Protein AF-A0A971RP62-F1 (afdb_monomer_lite)

Secondary structure (DSSP, 8-state):
--------------PPPTT---SS---EEEEEEEEEEEETTEEEEEEEEEETTS-TT--EEEEEEE----

Structure (mmCIF, N/CA/C/O backbone):
data_AF-A0A971RP62-F1
#
_entry.id   AF-A0A971RP62-F1
#
loop_
_atom_site.group_PDB
_atom_site.id
_atom_site.type_symbol
_atom_site.label_atom_id
_atom_site.label_alt_id
_atom_site.label_comp_id
_atom_site.label_asym_id
_atom_site.label_entity_id
_atom_site.label_seq_id
_atom_site.pdbx_PDB_ins_code
_atom_site.Cartn_x
_atom_site.Cartn_y
_atom_site.Cartn_z
_atom_site.occupancy
_atom_site.B_iso_or_equiv
_atom_site.auth_seq_id
_atom_site.auth_comp_id
_atom_site.auth_asym_id
_atom_site.auth_atom_id
_atom_site.pdbx_PDB_model_num
ATOM 1 N N . MET A 1 1 ? -30.655 -15.890 -2.182 1.00 36.56 1 MET A N 1
ATOM 2 C CA . MET A 1 1 ? -29.329 -16.414 -2.581 1.00 36.56 1 MET A CA 1
ATOM 3 C C . MET A 1 1 ? -28.447 -15.232 -2.993 1.00 36.56 1 MET A C 1
ATOM 5 O O . MET A 1 1 ? -28.558 -14.762 -4.116 1.00 36.56 1 MET A O 1
ATOM 9 N N . LYS A 1 2 ? -27.675 -14.645 -2.065 1.00 35.09 2 LYS A N 1
ATOM 10 C CA . LYS A 1 2 ? -26.809 -13.481 -2.350 1.00 35.09 2 LYS A CA 1
ATOM 11 C C . LYS A 1 2 ? -25.421 -13.999 -2.736 1.00 35.09 2 LYS A C 1
ATOM 13 O O . LYS A 1 2 ? -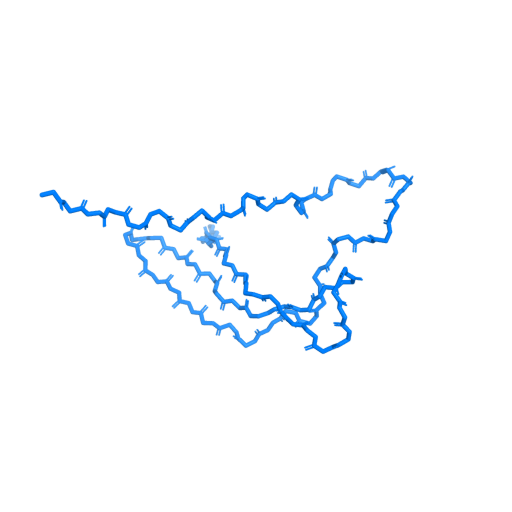24.778 -14.648 -1.916 1.00 35.09 2 LYS A O 1
ATOM 18 N N . ARG A 1 3 ? -24.985 -13.763 -3.977 1.00 33.31 3 ARG A N 1
ATOM 19 C CA . ARG A 1 3 ? -23.633 -14.118 -4.431 1.00 33.31 3 ARG A CA 1
ATOM 20 C C . ARG A 1 3 ? -22.652 -13.157 -3.762 1.00 33.31 3 ARG A C 1
ATOM 22 O O . ARG A 1 3 ? -22.625 -11.977 -4.094 1.00 33.31 3 ARG A O 1
ATOM 29 N N . LYS A 1 4 ? -21.895 -13.648 -2.782 1.00 34.25 4 LYS A N 1
ATOM 30 C CA . LYS A 1 4 ? -20.712 -12.947 -2.283 1.00 34.25 4 LYS A CA 1
ATOM 31 C C . LYS A 1 4 ? -19.650 -13.080 -3.372 1.00 34.25 4 LYS A C 1
ATOM 33 O O . LYS A 1 4 ? -19.182 -14.185 -3.628 1.00 34.25 4 LYS A O 1
ATOM 38 N N . HIS A 1 5 ? -19.341 -11.982 -4.053 1.00 32.09 5 HIS A N 1
ATOM 39 C CA . HIS A 1 5 ? -18.166 -11.905 -4.910 1.00 32.09 5 HIS A CA 1
ATOM 40 C C . HIS A 1 5 ? -16.940 -11.958 -3.998 1.00 32.09 5 HIS A C 1
ATOM 42 O O . HIS A 1 5 ? -16.556 -10.951 -3.411 1.00 32.09 5 HIS A O 1
ATOM 48 N N . TYR A 1 6 ? -16.379 -13.153 -3.820 1.00 30.64 6 TYR A N 1
ATOM 49 C CA . TYR A 1 6 ? -15.016 -13.295 -3.332 1.00 30.64 6 TYR A CA 1
ATOM 50 C C . TYR A 1 6 ? -14.109 -12.771 -4.443 1.00 30.64 6 TYR A C 1
ATOM 52 O O . TYR A 1 6 ? -13.987 -13.381 -5.502 1.00 30.64 6 TYR A O 1
ATOM 60 N N . VAL A 1 7 ? -13.552 -11.582 -4.236 1.00 35.47 7 VAL A N 1
ATOM 61 C CA . VAL A 1 7 ? -12.355 -11.165 -4.957 1.00 35.47 7 VAL A CA 1
ATOM 62 C C . VAL A 1 7 ? -11.229 -11.923 -4.274 1.00 35.47 7 VAL A C 1
ATOM 64 O O . VAL A 1 7 ? -10.896 -11.620 -3.128 1.00 35.47 7 VAL A O 1
ATOM 67 N N . ASP A 1 8 ? -10.717 -12.961 -4.932 1.00 27.67 8 ASP A N 1
ATOM 68 C CA . ASP A 1 8 ? -9.506 -13.648 -4.500 1.00 27.67 8 ASP A CA 1
ATOM 69 C C . ASP A 1 8 ? -8.363 -12.626 -4.506 1.00 27.67 8 ASP A C 1
ATOM 71 O O . ASP A 1 8 ? -7.739 -12.348 -5.532 1.00 27.67 8 ASP A O 1
ATOM 75 N N . PHE A 1 9 ? -8.111 -12.016 -3.349 1.00 33.84 9 PHE A N 1
ATOM 76 C CA . PHE A 1 9 ? -6.864 -11.319 -3.088 1.00 33.84 9 PHE A CA 1
ATOM 77 C C . PHE A 1 9 ? -5.769 -12.382 -3.133 1.00 33.84 9 PHE A C 1
ATOM 79 O O . PHE A 1 9 ? -5.575 -13.127 -2.173 1.00 33.84 9 PHE A O 1
ATOM 86 N N . MET A 1 10 ? -5.090 -12.492 -4.279 1.00 33.06 10 MET A N 1
ATOM 87 C CA . MET A 1 10 ? -3.899 -13.321 -4.420 1.00 33.06 10 MET A CA 1
ATOM 88 C C . MET A 1 10 ? -2.951 -13.031 -3.254 1.00 33.06 10 MET A C 1
ATOM 90 O O . MET A 1 10 ? -2.430 -11.922 -3.118 1.00 33.06 10 MET A O 1
ATOM 94 N N . ALA A 1 11 ? -2.741 -14.048 -2.418 1.00 34.09 11 ALA A N 1
ATOM 95 C CA . ALA A 1 11 ? -1.748 -14.049 -1.361 1.00 34.09 11 ALA A CA 1
ATOM 96 C C . ALA A 1 11 ? -0.393 -13.619 -1.943 1.00 34.09 11 ALA A C 1
ATOM 98 O O . ALA A 1 11 ? 0.112 -14.223 -2.885 1.00 34.09 11 ALA A O 1
ATOM 99 N N . CYS A 1 12 ? 0.160 -12.536 -1.403 1.00 40.41 12 CYS A N 1
ATOM 100 C CA . CYS A 1 12 ? 1.364 -11.869 -1.883 1.00 40.41 12 CYS A CA 1
ATOM 101 C C . CYS A 1 12 ? 2.613 -12.734 -1.593 1.00 40.41 12 CYS A C 1
ATOM 103 O O . CYS A 1 12 ? 3.036 -12.808 -0.439 1.00 40.41 12 CYS A O 1
ATOM 105 N N . PRO A 1 13 ? 3.265 -13.366 -2.591 1.00 41.75 13 PRO A N 1
ATOM 106 C CA . PRO A 1 13 ? 4.424 -14.239 -2.377 1.00 41.75 13 PRO A CA 1
ATOM 107 C C . PRO A 1 13 ? 5.740 -13.428 -2.353 1.00 41.75 13 PRO A C 1
ATOM 109 O O . PRO A 1 13 ? 6.739 -13.820 -2.958 1.00 41.75 13 PRO A O 1
ATOM 112 N N . PHE A 1 14 ? 5.717 -12.232 -1.752 1.00 43.75 14 PHE A N 1
ATOM 113 C CA . PHE A 1 14 ? 6.655 -11.129 -2.037 1.00 43.75 14 PHE A CA 1
ATOM 114 C C . PHE A 1 14 ? 7.593 -10.774 -0.864 1.00 43.75 14 PHE A C 1
ATOM 116 O O . PHE A 1 14 ? 8.335 -9.799 -0.952 1.00 43.75 14 PHE A O 1
ATOM 123 N N . CYS A 1 15 ? 7.596 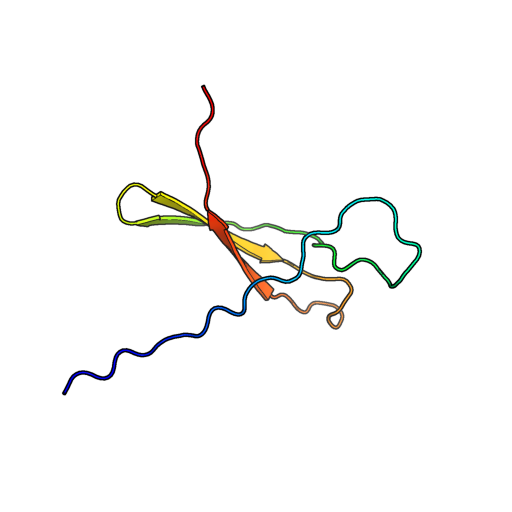-11.558 0.221 1.00 36.16 15 CYS A N 1
ATOM 124 C CA . CYS A 1 15 ? 8.623 -11.468 1.265 1.00 36.16 15 CYS A CA 1
ATOM 125 C C . CYS A 1 15 ? 9.845 -12.307 0.862 1.00 36.16 15 CYS A C 1
ATOM 127 O O . CYS A 1 15 ? 9.735 -13.525 0.742 1.00 36.16 15 CYS A O 1
ATOM 129 N N . ARG A 1 16 ? 11.016 -11.682 0.677 1.00 43.12 16 ARG A N 1
ATOM 130 C CA . ARG A 1 16 ? 12.301 -12.400 0.703 1.00 43.12 16 ARG A CA 1
ATOM 131 C C . ARG A 1 16 ? 12.898 -12.341 2.103 1.00 43.12 16 ARG A C 1
ATOM 133 O O . ARG A 1 16 ? 13.044 -11.261 2.668 1.00 43.12 16 ARG A O 1
ATOM 140 N N . THR A 1 17 ? 13.321 -13.497 2.596 1.00 36.72 17 THR A N 1
ATOM 141 C CA . THR A 1 17 ? 14.398 -13.654 3.575 1.00 36.72 17 THR A CA 1
ATOM 142 C C . THR A 1 17 ? 15.737 -13.397 2.869 1.00 36.72 17 THR A C 1
ATOM 144 O O . THR A 1 17 ? 15.971 -13.902 1.771 1.00 36.72 17 THR A O 1
ATOM 147 N N . PHE A 1 18 ? 16.605 -12.563 3.444 1.00 33.91 18 PHE A N 1
ATOM 148 C CA . PHE A 1 18 ? 17.931 -12.271 2.886 1.00 33.91 18 PHE A CA 1
ATOM 149 C C . PHE A 1 18 ? 18.805 -13.539 2.901 1.00 33.91 18 PHE A C 1
ATOM 151 O O . PHE A 1 18 ? 19.036 -14.089 3.973 1.00 33.91 18 PHE A O 1
ATOM 158 N N . GLY A 1 19 ? 19.302 -13.995 1.741 1.00 41.50 19 GLY A N 1
ATOM 159 C CA . GLY A 1 19 ? 20.315 -15.063 1.690 1.00 41.50 19 GLY A CA 1
ATOM 160 C C . GLY A 1 19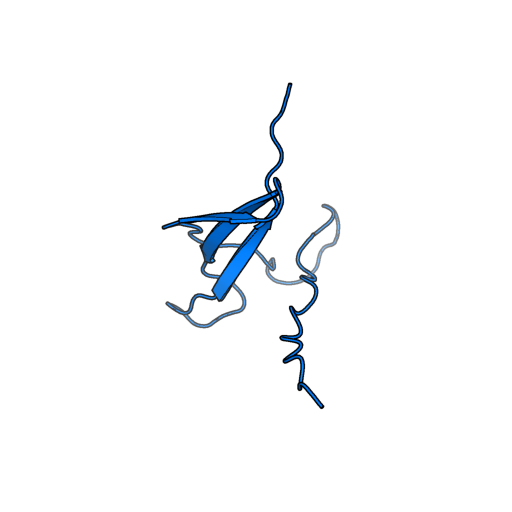 ? 20.371 -15.935 0.430 1.00 41.50 19 GLY A C 1
ATOM 161 O O . GLY A 1 19 ? 21.410 -16.533 0.177 1.00 41.50 19 GLY A O 1
ATOM 162 N N . GLU A 1 20 ? 19.321 -16.004 -0.392 1.00 44.06 20 GLU A N 1
ATOM 163 C CA . GLU A 1 20 ? 19.337 -16.888 -1.570 1.00 44.06 20 GLU A CA 1
ATOM 164 C C . GLU A 1 20 ? 19.798 -16.175 -2.850 1.00 44.06 20 GLU A C 1
ATOM 166 O O . GLU A 1 20 ? 19.206 -15.191 -3.307 1.00 44.06 20 GLU A O 1
ATOM 171 N N . GLN A 1 21 ? 20.865 -16.707 -3.451 1.00 48.50 21 GLN A N 1
ATOM 172 C CA . GLN A 1 21 ? 21.343 -16.357 -4.787 1.00 48.50 21 GLN A CA 1
ATOM 173 C C . GLN A 1 21 ? 20.331 -16.861 -5.830 1.00 48.50 21 GLN A C 1
ATOM 175 O O . GLN A 1 21 ? 20.387 -18.007 -6.263 1.00 48.50 21 GLN A O 1
ATOM 180 N N . GLY A 1 22 ? 19.375 -16.018 -6.227 1.00 45.31 22 GLY A N 1
ATOM 181 C CA . GLY A 1 22 ? 18.388 -16.397 -7.238 1.00 45.31 22 GLY A CA 1
ATOM 182 C C . GLY A 1 22 ? 17.406 -15.288 -7.615 1.00 45.31 22 GLY A C 1
ATOM 183 O O . GLY A 1 22 ? 16.733 -14.716 -6.757 1.00 45.31 22 GLY A O 1
ATOM 184 N N . VAL A 1 23 ? 17.299 -15.050 -8.930 1.00 47.81 23 VAL A N 1
ATOM 185 C CA . VAL A 1 23 ? 16.256 -14.296 -9.659 1.00 47.81 23 VAL A CA 1
ATOM 186 C C . VAL A 1 23 ? 16.193 -12.792 -9.347 1.00 47.81 23 VAL A C 1
ATOM 188 O O . VAL A 1 23 ? 16.240 -12.386 -8.190 1.00 47.81 23 VAL A O 1
ATOM 191 N N . ILE A 1 24 ? 16.049 -11.953 -10.382 1.00 50.16 24 ILE A N 1
ATOM 192 C CA . ILE A 1 24 ? 15.794 -10.505 -10.266 1.00 50.16 24 ILE A CA 1
ATOM 193 C C . ILE A 1 24 ? 14.715 -10.277 -9.201 1.00 50.16 24 ILE A C 1
ATOM 195 O O . ILE A 1 24 ? 13.665 -10.927 -9.201 1.00 50.16 24 ILE A O 1
ATOM 199 N N . SER A 1 25 ? 15.041 -9.442 -8.217 1.00 51.44 25 SER A N 1
ATOM 200 C CA . SER A 1 25 ? 14.250 -9.279 -7.009 1.00 51.44 25 SER A CA 1
ATOM 201 C C . SER A 1 25 ? 12.825 -8.860 -7.359 1.00 51.44 25 SER A C 1
ATOM 203 O O . SER A 1 25 ? 12.580 -7.882 -8.061 1.00 51.44 25 SER A O 1
ATOM 205 N N . LYS A 1 26 ? 11.863 -9.635 -6.849 1.00 64.25 26 LYS A N 1
ATOM 206 C CA . LYS A 1 26 ? 10.455 -9.252 -6.734 1.00 64.25 26 LYS A CA 1
ATOM 207 C C . LYS A 1 26 ? 10.404 -8.072 -5.760 1.00 64.25 26 LYS A C 1
ATOM 209 O O . LYS A 1 26 ? 10.181 -8.252 -4.570 1.00 64.25 26 LYS A O 1
ATOM 214 N N . GLY A 1 27 ? 10.789 -6.898 -6.241 1.00 72.44 27 GLY A N 1
ATOM 215 C CA . GLY A 1 27 ? 10.919 -5.664 -5.482 1.00 72.44 27 GLY A CA 1
ATOM 216 C C . GLY A 1 27 ? 9.919 -4.632 -5.976 1.00 72.44 27 GLY A C 1
ATOM 217 O O . GLY A 1 27 ? 9.538 -4.626 -7.150 1.00 72.44 27 GLY A O 1
ATOM 218 N N . TYR A 1 28 ? 9.492 -3.766 -5.063 1.00 84.31 28 TYR A N 1
ATOM 219 C CA . TYR A 1 28 ? 8.653 -2.623 -5.388 1.00 84.31 28 TYR A CA 1
ATOM 220 C C . TYR A 1 28 ? 9.524 -1.466 -5.864 1.00 84.31 28 TYR A C 1
ATOM 222 O O . TYR A 1 28 ? 10.524 -1.126 -5.235 1.00 84.31 28 TYR A O 1
ATOM 230 N N . MET A 1 29 ? 9.126 -0.858 -6.972 1.00 87.31 29 MET A N 1
ATOM 231 C CA . MET A 1 29 ? 9.722 0.351 -7.522 1.00 87.31 29 MET A CA 1
ATOM 232 C C . MET A 1 29 ? 8.715 1.490 -7.445 1.00 87.31 29 MET A C 1
ATOM 234 O O . MET A 1 29 ? 7.533 1.300 -7.745 1.00 87.31 29 MET A O 1
ATOM 238 N N . ALA A 1 30 ? 9.202 2.672 -7.063 1.00 90.00 30 ALA A N 1
ATOM 239 C CA . ALA A 1 30 ? 8.416 3.902 -6.981 1.00 90.00 30 ALA A CA 1
ATOM 240 C C . ALA A 1 30 ? 7.005 3.705 -6.368 1.00 90.00 30 ALA A C 1
ATOM 242 O O . ALA A 1 30 ? 6.015 4.054 -7.015 1.00 90.00 30 ALA A O 1
ATOM 243 N N . PRO A 1 31 ? 6.867 3.088 -5.172 1.00 92.81 31 PRO A N 1
ATOM 244 C CA . PRO A 1 31 ? 5.578 3.057 -4.490 1.00 92.81 31 PRO A CA 1
ATOM 245 C C . PRO A 1 31 ? 5.188 4.483 -4.080 1.00 92.81 31 PRO A C 1
ATOM 247 O O . PRO A 1 31 ? 6.005 5.204 -3.509 1.00 92.81 31 PRO A O 1
ATOM 250 N N . GLY A 1 32 ? 3.958 4.906 -4.368 1.00 90.31 32 GLY A N 1
ATOM 251 C CA . GLY A 1 32 ? 3.540 6.272 -4.053 1.00 90.31 32 GLY A CA 1
ATOM 252 C C . GLY A 1 32 ? 2.086 6.577 -4.389 1.00 90.31 32 GLY A C 1
ATOM 253 O O . GLY A 1 32 ? 1.331 5.693 -4.795 1.00 90.31 32 GLY A O 1
ATOM 254 N N . HIS A 1 33 ? 1.710 7.850 -4.200 1.00 96.69 33 HIS A N 1
ATOM 255 C CA . HIS A 1 33 ? 0.336 8.352 -4.348 1.00 96.69 33 HIS A CA 1
ATOM 256 C C . HIS A 1 33 ? -0.654 7.494 -3.547 1.00 96.69 33 HIS A C 1
ATOM 258 O O . HIS A 1 33 ? -1.577 6.892 -4.099 1.00 96.69 33 HIS A O 1
ATOM 264 N N . ASN A 1 34 ? -0.386 7.353 -2.248 1.00 96.75 34 ASN A N 1
ATOM 265 C CA . ASN A 1 34 ? -1.205 6.515 -1.393 1.00 96.75 34 ASN A CA 1
ATOM 266 C C . ASN A 1 34 ? -2.478 7.240 -0.950 1.00 96.75 34 ASN A C 1
ATOM 268 O O . ASN A 1 34 ? -2.498 8.455 -0.755 1.00 96.75 34 ASN A O 1
ATOM 272 N N . SER A 1 35 ? -3.514 6.452 -0.715 1.00 96.75 35 SER A N 1
ATOM 273 C CA . SER A 1 35 ? -4.645 6.803 0.131 1.00 96.75 35 SER A CA 1
ATOM 274 C C . SER A 1 35 ? -4.635 5.921 1.383 1.00 96.75 35 SER A C 1
ATOM 276 O O . SER A 1 35 ? -3.838 4.981 1.503 1.00 96.75 35 SER A O 1
ATOM 278 N N . VAL A 1 36 ? -5.493 6.255 2.345 1.00 97.38 36 VAL A N 1
ATOM 279 C CA . VAL A 1 36 ? -5.712 5.451 3.550 1.00 97.38 36 VAL A CA 1
ATOM 280 C C . VAL A 1 36 ? -7.161 4.992 3.560 1.00 97.38 36 VAL A C 1
ATOM 282 O O . VAL A 1 36 ? -8.073 5.805 3.411 1.00 97.38 36 VAL A O 1
ATOM 285 N N . LEU A 1 37 ? -7.357 3.689 3.726 1.00 97.06 37 LEU A N 1
ATOM 286 C CA . LEU A 1 37 ? -8.650 3.075 3.992 1.00 97.06 37 LEU A CA 1
ATOM 287 C C . LEU A 1 37 ? -8.714 2.726 5.478 1.00 97.06 37 LEU A C 1
ATOM 289 O O . LEU A 1 37 ? -7.802 2.095 6.008 1.00 97.06 37 LEU A O 1
ATOM 293 N N . THR A 1 38 ? -9.803 3.109 6.131 1.00 97.50 38 THR A N 1
ATOM 294 C CA . THR A 1 38 ? -10.107 2.698 7.501 1.00 97.50 38 THR A CA 1
ATOM 295 C C . THR A 1 38 ? -11.354 1.830 7.475 1.00 97.50 38 THR A C 1
ATOM 297 O O . THR A 1 38 ? -12.375 2.251 6.933 1.00 97.50 38 THR A O 1
ATOM 300 N N . ASP A 1 39 ? -11.261 0.631 8.040 1.00 97.12 39 ASP A N 1
ATOM 301 C CA . ASP A 1 39 ? -12.359 -0.335 8.110 1.00 97.12 39 ASP A CA 1
ATOM 302 C C . ASP A 1 39 ? -12.260 -1.123 9.420 1.00 97.12 39 ASP A C 1
ATOM 304 O O . ASP A 1 39 ? -11.193 -1.631 9.751 1.00 97.12 39 ASP A O 1
ATOM 308 N N . ASP A 1 40 ? -13.349 -1.173 10.190 1.00 96.69 40 ASP A N 1
ATOM 309 C CA . ASP A 1 40 ? -13.439 -1.885 11.479 1.00 96.69 40 ASP A CA 1
ATOM 310 C C . ASP A 1 40 ? -12.255 -1.632 12.445 1.00 96.69 40 ASP A C 1
ATOM 312 O O . ASP A 1 40 ? -11.653 -2.547 13.008 1.00 96.69 40 ASP A O 1
ATOM 316 N N . GLY A 1 41 ? -11.849 -0.363 12.585 1.00 96.00 41 GLY A N 1
ATOM 317 C CA . GLY A 1 41 ? -10.719 0.042 13.438 1.00 96.00 41 GLY A CA 1
ATOM 318 C C . GLY A 1 41 ? -9.333 -0.344 12.903 1.00 96.00 41 GLY A C 1
ATOM 319 O O . GLY A 1 41 ? -8.324 -0.040 13.539 1.00 96.00 41 GLY A O 1
ATOM 320 N N . ARG A 1 42 ? -9.264 -0.976 11.729 1.00 97.38 42 ARG A N 1
ATOM 321 C CA . ARG A 1 42 ? -8.027 -1.296 11.016 1.00 97.38 42 ARG A CA 1
ATOM 322 C C . ARG A 1 42 ? -7.724 -0.220 9.990 1.00 97.38 42 ARG A C 1
ATOM 324 O O . ARG A 1 42 ? -8.621 0.417 9.433 1.00 97.38 42 ARG A O 1
ATOM 331 N N . TYR A 1 43 ? -6.439 -0.037 9.725 1.00 97.75 43 TYR A N 1
ATOM 332 C CA . TYR A 1 43 ? -5.951 0.966 8.791 1.00 97.75 43 TYR A CA 1
ATOM 333 C C . TYR A 1 43 ? -5.181 0.280 7.678 1.00 97.75 43 TYR A C 1
ATOM 335 O O . TYR A 1 43 ? -4.345 -0.582 7.930 1.00 97.75 43 TYR A O 1
ATOM 343 N N . TYR A 1 44 ? -5.438 0.687 6.443 1.00 97.75 44 TYR A N 1
ATOM 344 C CA . TYR A 1 44 ? -4.814 0.125 5.258 1.00 97.75 44 TYR A CA 1
ATOM 345 C C . TYR A 1 44 ? -4.224 1.237 4.401 1.00 97.75 44 TYR A C 1
ATOM 347 O O . TYR A 1 44 ? -4.906 2.200 4.048 1.00 97.75 44 TYR A O 1
ATOM 355 N N . MET A 1 45 ? -2.959 1.089 4.026 1.00 97.50 45 MET A N 1
ATOM 356 C CA . MET A 1 45 ? -2.333 1.890 2.987 1.00 97.50 45 MET A CA 1
ATOM 357 C C . MET A 1 45 ? -2.675 1.286 1.632 1.00 97.50 45 MET A C 1
ATOM 359 O O . MET A 1 45 ? -2.343 0.129 1.365 1.00 97.50 45 MET A O 1
ATOM 363 N N . VAL A 1 46 ? -3.296 2.081 0.769 1.00 97.19 46 VAL A N 1
ATOM 364 C CA . VAL A 1 46 ? -3.612 1.696 -0.609 1.00 97.19 46 VAL A CA 1
ATOM 365 C C . VAL A 1 46 ? -2.761 2.553 -1.531 1.00 97.19 46 VAL A C 1
ATOM 367 O O . VAL A 1 46 ? -2.837 3.777 -1.467 1.00 97.19 46 VAL A O 1
ATOM 370 N N . HIS A 1 47 ? -1.916 1.946 -2.359 1.00 94.69 47 HIS A N 1
ATOM 371 C CA . HIS A 1 47 ? -1.013 2.699 -3.228 1.00 94.69 47 HIS A CA 1
ATOM 372 C C . HIS A 1 47 ? -0.695 1.948 -4.520 1.00 94.69 47 HIS A C 1
ATOM 374 O O . HIS A 1 47 ? -0.739 0.716 -4.574 1.00 94.69 47 HIS A O 1
ATOM 380 N N . HIS A 1 48 ? -0.316 2.689 -5.562 1.00 94.12 48 HIS A N 1
ATOM 381 C CA . HIS A 1 48 ? 0.234 2.069 -6.762 1.00 94.12 48 HIS A CA 1
ATOM 382 C C . HIS A 1 48 ? 1.727 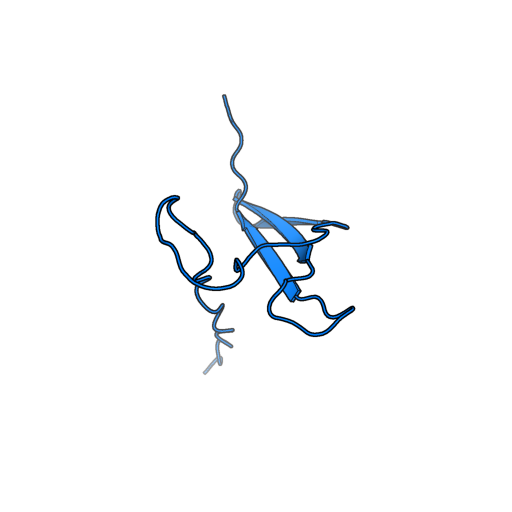1.788 -6.580 1.00 94.12 48 HIS A C 1
ATOM 384 O O . HIS A 1 48 ? 2.426 2.440 -5.797 1.00 94.12 48 HIS A O 1
ATOM 390 N N . THR A 1 49 ? 2.236 0.799 -7.306 1.00 91.69 49 THR A N 1
ATOM 391 C CA . THR A 1 49 ? 3.666 0.488 -7.334 1.00 91.69 49 THR A CA 1
ATOM 392 C C . THR A 1 49 ? 4.060 -0.167 -8.649 1.00 91.69 49 THR A C 1
ATOM 394 O O . THR A 1 49 ? 3.302 -0.956 -9.220 1.00 91.69 49 THR A O 1
ATOM 397 N N . ARG A 1 50 ? 5.254 0.163 -9.140 1.00 90.44 50 ARG A N 1
ATOM 398 C CA . ARG A 1 50 ? 5.891 -0.535 -10.260 1.00 90.44 50 ARG A CA 1
ATOM 399 C C . ARG A 1 50 ? 6.672 -1.732 -9.720 1.00 90.44 50 ARG A C 1
ATOM 401 O O . ARG A 1 50 ? 7.013 -1.780 -8.541 1.00 90.44 50 ARG A O 1
ATOM 408 N N . THR A 1 51 ? 6.979 -2.704 -10.569 1.00 85.31 51 THR A N 1
ATOM 409 C CA . THR A 1 51 ? 7.767 -3.883 -10.167 1.00 85.31 51 THR A CA 1
ATOM 410 C C . THR A 1 51 ? 8.761 -4.242 -11.256 1.00 85.31 51 THR A C 1
ATOM 412 O O . THR A 1 51 ? 8.500 -3.974 -12.425 1.00 85.31 51 THR A O 1
ATOM 415 N N . PHE A 1 52 ? 9.872 -4.884 -10.891 1.00 81.12 52 PHE A N 1
ATOM 416 C CA . PHE A 1 52 ? 10.866 -5.359 -11.866 1.00 81.12 52 PHE A CA 1
ATOM 417 C C . PHE A 1 52 ? 10.356 -6.520 -12.731 1.00 81.12 52 PHE A C 1
ATOM 419 O O . PHE A 1 52 ? 10.982 -6.875 -13.722 1.00 81.12 52 PHE A O 1
ATOM 426 N N . SER A 1 53 ? 9.229 -7.125 -12.347 1.00 82.31 53 SER A N 1
ATOM 427 C CA . SER A 1 53 ? 8.597 -8.239 -13.054 1.00 82.31 53 SER A CA 1
ATOM 428 C C . SER A 1 53 ? 7.575 -7.816 -14.110 1.00 82.31 53 SER A C 1
ATOM 430 O O . SER A 1 53 ? 7.061 -8.680 -14.813 1.00 82.31 53 SER A O 1
ATOM 432 N N . LEU A 1 54 ? 7.234 -6.527 -14.200 1.00 80.31 54 LEU A N 1
ATOM 433 C CA . LEU A 1 54 ? 6.234 -6.022 -15.141 1.00 80.31 54 LEU A CA 1
ATOM 434 C C . LEU A 1 54 ? 6.873 -5.133 -16.211 1.00 80.31 54 LEU A C 1
ATOM 436 O O . LEU A 1 54 ? 7.945 -4.576 -15.967 1.00 80.31 54 LEU A O 1
ATOM 440 N N . PRO A 1 55 ? 6.220 -4.981 -17.379 1.00 85.69 55 PRO A N 1
ATOM 441 C CA . PRO A 1 55 ? 6.693 -4.080 -18.419 1.00 85.69 55 PRO A CA 1
ATOM 442 C C . PRO A 1 55 ? 6.874 -2.644 -17.917 1.00 85.69 55 PRO A C 1
ATOM 444 O O . PRO A 1 55 ? 6.257 -2.210 -16.941 1.00 85.69 55 PRO A O 1
ATOM 447 N N . GLU A 1 56 ? 7.709 -1.886 -18.623 1.00 79.94 56 GLU A N 1
ATOM 448 C CA . GLU A 1 56 ? 7.965 -0.485 -18.305 1.00 79.94 56 GLU A CA 1
ATOM 449 C C . GLU A 1 56 ? 6.648 0.313 -18.251 1.00 79.94 56 GLU A C 1
ATOM 451 O O . GLU A 1 56 ? 5.745 0.111 -19.063 1.00 79.94 56 GLU A O 1
ATOM 456 N N . TYR A 1 57 ? 6.525 1.197 -17.257 1.00 81.38 57 TYR A N 1
ATOM 457 C CA . TYR A 1 57 ? 5.330 2.004 -16.946 1.00 81.38 57 TYR A CA 1
ATOM 458 C C . TYR A 1 57 ? 4.097 1.257 -16.423 1.00 81.38 57 TYR A C 1
ATOM 460 O O . TYR A 1 57 ? 3.155 1.917 -15.976 1.00 81.38 57 TYR A O 1
ATOM 468 N N . TRP A 1 58 ? 4.098 -0.077 -16.380 1.00 89.50 58 TRP A N 1
ATOM 469 C CA . TRP A 1 58 ? 3.016 -0.814 -15.733 1.00 89.50 58 TRP A CA 1
ATOM 470 C C . TRP A 1 58 ? 3.100 -0.686 -14.215 1.00 89.50 58 TRP A C 1
ATOM 472 O O . TRP A 1 58 ? 4.179 -0.680 -13.613 1.00 89.50 58 TRP A O 1
ATOM 482 N N . PHE A 1 59 ? 1.932 -0.599 -13.588 1.00 89.81 59 PHE A N 1
ATOM 483 C CA . PHE A 1 59 ? 1.801 -0.546 -12.142 1.00 89.81 59 PHE A CA 1
ATOM 484 C C . PHE A 1 59 ? 0.778 -1.568 -11.658 1.00 89.81 59 PHE A C 1
ATOM 486 O O . PHE A 1 59 ? -0.104 -2.009 -12.392 1.00 89.81 59 PHE A O 1
ATOM 493 N N . THR A 1 60 ? 0.910 -1.933 -10.390 1.00 89.62 60 THR A N 1
ATOM 494 C CA . THR A 1 60 ? -0.035 -2.778 -9.660 1.00 89.62 60 THR A CA 1
ATOM 495 C C . THR A 1 60 ? -0.587 -2.011 -8.476 1.00 89.62 60 THR A C 1
ATOM 497 O O . THR A 1 60 ? 0.078 -1.120 -7.939 1.00 89.62 60 THR A O 1
ATOM 500 N N . MET A 1 61 ? -1.811 -2.354 -8.083 1.00 93.50 61 MET A N 1
ATOM 501 C CA . MET A 1 61 ? -2.400 -1.867 -6.844 1.00 93.50 61 MET A CA 1
ATOM 502 C C . MET A 1 61 ? -1.892 -2.711 -5.679 1.00 93.50 61 MET A C 1
ATOM 504 O O . MET A 1 61 ? -1.904 -3.940 -5.758 1.00 93.50 61 MET A O 1
ATOM 508 N N . ASN A 1 62 ? -1.468 -2.058 -4.603 1.00 92.31 62 ASN A N 1
ATOM 509 C CA . ASN A 1 62 ? -1.028 -2.715 -3.383 1.00 92.31 62 ASN A CA 1
ATOM 510 C C . ASN A 1 62 ? -1.834 -2.200 -2.191 1.00 92.31 62 ASN A C 1
ATOM 512 O O . ASN A 1 62 ? -2.079 -0.998 -2.075 1.00 92.31 62 ASN A O 1
ATOM 516 N N . VAL A 1 63 ? -2.237 -3.120 -1.319 1.00 94.56 63 VAL A N 1
ATOM 517 C CA . VAL A 1 63 ? -2.989 -2.832 -0.098 1.00 94.56 63 VAL A CA 1
ATOM 518 C C . VAL A 1 63 ? -2.252 -3.480 1.061 1.00 94.56 63 VAL A C 1
ATOM 520 O O . VAL A 1 63 ? -1.987 -4.683 1.037 1.00 94.56 63 VAL A O 1
ATOM 523 N N . ARG A 1 64 ? -1.893 -2.681 2.064 1.00 94.25 64 ARG A N 1
ATOM 524 C CA . ARG A 1 64 ? -1.117 -3.127 3.226 1.00 94.25 64 ARG A CA 1
ATOM 525 C C . ARG A 1 64 ? -1.776 -2.655 4.501 1.00 94.25 64 ARG A C 1
ATOM 527 O O . ARG A 1 64 ? -2.079 -1.475 4.616 1.00 94.25 64 ARG A O 1
ATOM 534 N N . GLU A 1 65 ? -1.956 -3.557 5.453 1.00 96.88 65 GLU A N 1
ATOM 535 C CA . GLU A 1 65 ? -2.405 -3.190 6.795 1.00 96.88 65 GLU A CA 1
ATOM 536 C C . GLU A 1 65 ? -1.314 -2.385 7.519 1.00 96.88 65 GLU A C 1
ATOM 538 O O . GLU A 1 65 ? -0.118 -2.639 7.348 1.00 96.88 65 GLU A O 1
ATOM 543 N N . MET A 1 66 ? -1.734 -1.385 8.287 1.00 97.12 66 MET A N 1
ATOM 544 C CA . MET A 1 66 ? -0.890 -0.495 9.074 1.00 97.12 66 MET A CA 1
ATOM 545 C C . MET A 1 66 ? -1.192 -0.691 10.556 1.00 97.12 66 MET A C 1
ATOM 547 O O . MET A 1 66 ? -2.352 -0.788 10.955 1.00 97.12 66 MET A O 1
ATOM 551 N N . TYR A 1 67 ? -0.137 -0.671 11.364 1.00 95.94 67 TYR A N 1
ATOM 552 C CA . TYR A 1 67 ? -0.216 -0.669 12.819 1.00 95.94 67 TYR A CA 1
ATOM 553 C C . TYR A 1 67 ? 0.445 0.600 13.351 1.00 95.94 67 TYR A C 1
ATOM 555 O O . TYR A 1 67 ? 1.401 1.101 12.757 1.00 95.94 67 TYR A O 1
ATOM 563 N N . PHE A 1 68 ? -0.066 1.108 14.467 1.00 94.31 68 PHE A N 1
ATOM 564 C CA . PHE A 1 68 ? 0.567 2.195 15.206 1.00 94.31 68 PHE A CA 1
ATOM 565 C C . PHE A 1 68 ? 1.574 1.609 16.199 1.00 94.31 68 PHE A C 1
ATOM 567 O O . PHE A 1 68 ? 1.305 0.574 16.809 1.00 94.31 68 PHE A O 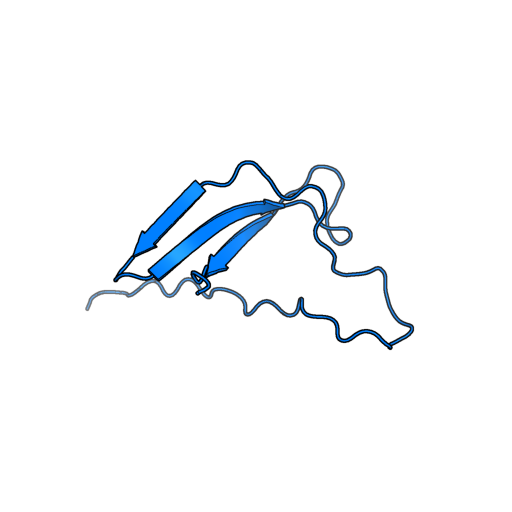1
ATOM 574 N N . ASN A 1 69 ? 2.734 2.247 16.332 1.00 93.69 69 ASN A N 1
ATOM 575 C CA . ASN A 1 69 ? 3.715 1.918 17.363 1.00 93.69 69 ASN A CA 1
ATOM 576 C C . ASN A 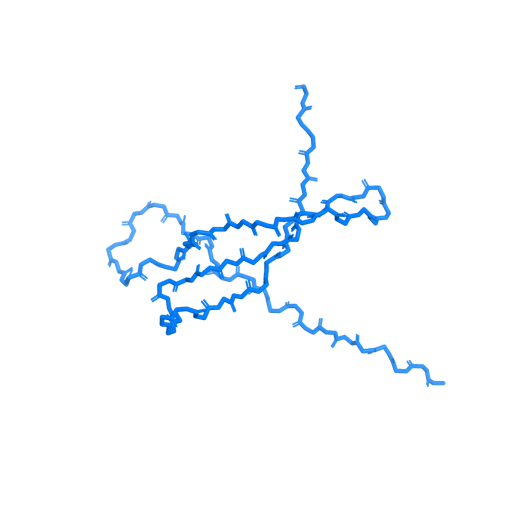1 69 ? 3.376 2.603 18.697 1.00 93.69 69 ASN A C 1
ATOM 578 O O . ASN A 1 69 ? 2.552 3.517 18.731 1.00 93.69 69 ASN A O 1
ATOM 582 N N . GLU A 1 70 ? 4.040 2.148 19.763 1.00 88.88 70 GLU A N 1
ATOM 583 C CA . GLU A 1 70 ? 4.069 2.808 21.079 1.00 88.88 70 GLU A CA 1
ATOM 584 C C . GLU A 1 70 ? 4.754 4.182 21.026 1.00 88.88 70 GLU A C 1
ATOM 586 O O . GLU A 1 70 ? 5.713 4.339 20.221 1.00 88.88 70 GLU A O 1
#

Radius of gyration: 15.48 Å; chains: 1; bounding box: 51×25×40 Å

Sequence (70 aa):
MKRKHYVDFMACPFCRTFGEQGVISKGYMAPGHNSVLTDDGRYYMVHHTRTFSLPEYWFTMNVREMYFNE

Foldseek 3Di:
DDDDPPPPPPDDPQDDDPDDPDDDHQDWAPWDPWDWDDDPNWIKIWTWTDGPPDDPPDIDIDIGTDDDDD

pLDDT: mean 72.41, std 25.99, range [27.67, 97.75]